Protein AF-A0A520Y125-F1 (afdb_monomer)

Foldseek 3Di:
DDDPPDDPDPDDDPVVVVVVLVVVLVVVVVVLVVVVVVLVVVLVVLQVVLVVVCVVVVNPVPPVSRCSVVCCVPVVVVSVVVVVVSVVSPDCPVVCVVVVVVVVVVVVVVVVD

Structure (mmCIF, N/CA/C/O backbone):
data_AF-A0A520Y125-F1
#
_entry.id   AF-A0A520Y125-F1
#
loop_
_atom_site.group_PDB
_atom_site.id
_atom_site.type_symbol
_atom_site.label_atom_id
_atom_site.label_alt_id
_atom_site.label_comp_id
_atom_site.label_asym_id
_atom_site.label_entity_id
_atom_site.label_seq_id
_atom_site.pdbx_PDB_ins_code
_atom_site.Cartn_x
_atom_site.Cartn_y
_atom_site.Cartn_z
_atom_site.occupancy
_atom_site.B_iso_or_equiv
_atom_site.auth_seq_id
_atom_site.auth_comp_id
_atom_site.auth_asym_id
_atom_site.auth_atom_id
_atom_site.pdbx_PDB_model_num
ATOM 1 N N . MET A 1 1 ? -51.866 -7.065 41.574 1.00 42.19 1 MET A N 1
ATOM 2 C CA . MET A 1 1 ? -51.628 -7.130 40.116 1.00 42.19 1 MET A CA 1
ATOM 3 C C . MET A 1 1 ? -50.610 -6.039 39.808 1.00 42.19 1 MET A C 1
ATOM 5 O O . MET A 1 1 ? -50.991 -4.907 39.560 1.00 42.19 1 MET A O 1
ATOM 9 N N . SER A 1 2 ? -49.322 -6.322 40.021 1.00 43.31 2 SER A N 1
ATOM 10 C CA . SER A 1 2 ? -48.265 -5.304 39.964 1.00 43.31 2 SER A CA 1
ATOM 11 C C . SER A 1 2 ? -47.672 -5.276 38.561 1.00 43.31 2 SER A C 1
ATOM 13 O O . SER A 1 2 ? -46.963 -6.195 38.160 1.00 43.31 2 SER A O 1
ATOM 15 N N . THR A 1 3 ? -48.005 -4.241 37.799 1.00 52.00 3 THR A N 1
ATOM 16 C CA . THR A 1 3 ? -47.393 -3.927 36.507 1.00 52.00 3 THR A CA 1
ATOM 17 C C . THR A 1 3 ? -45.940 -3.512 36.724 1.00 52.00 3 THR A C 1
ATOM 19 O O . THR A 1 3 ? -45.658 -2.404 37.172 1.00 52.00 3 THR A O 1
ATOM 22 N N . SER A 1 4 ? -45.016 -4.427 36.423 1.00 52.22 4 SER A N 1
ATOM 23 C CA . SER A 1 4 ? -43.587 -4.142 36.308 1.00 52.22 4 SER A CA 1
ATOM 24 C C . SER A 1 4 ? -43.350 -3.381 35.002 1.00 52.22 4 SER A C 1
ATOM 26 O O . SER A 1 4 ? -43.144 -3.966 33.941 1.00 52.22 4 SER A O 1
ATOM 28 N N . THR A 1 5 ? -43.453 -2.057 35.063 1.00 59.41 5 THR A N 1
ATOM 29 C CA . THR A 1 5 ? -43.060 -1.183 33.957 1.00 59.41 5 THR A CA 1
ATOM 30 C C . THR A 1 5 ? -41.545 -1.034 34.008 1.00 59.41 5 THR A C 1
ATOM 32 O O . THR A 1 5 ? -41.014 -0.191 34.728 1.00 59.41 5 THR A O 1
ATOM 35 N N . ARG A 1 6 ? -40.831 -1.897 33.277 1.00 50.72 6 ARG A N 1
ATOM 36 C CA . ARG A 1 6 ? -39.394 -1.721 33.042 1.00 50.72 6 ARG A CA 1
ATOM 37 C C . ARG A 1 6 ? -39.187 -0.415 32.257 1.00 50.72 6 ARG A C 1
ATOM 39 O O . ARG A 1 6 ? -39.906 -0.207 31.277 1.00 50.72 6 ARG A O 1
ATOM 46 N N . PRO A 1 7 ? -38.231 0.450 32.635 1.00 51.66 7 PRO A N 1
ATOM 47 C CA . PRO A 1 7 ? -37.904 1.622 31.837 1.00 51.66 7 PRO A CA 1
ATOM 48 C C . PRO A 1 7 ? -37.361 1.149 30.486 1.00 51.66 7 PRO A C 1
ATOM 50 O O . PRO A 1 7 ? -36.328 0.48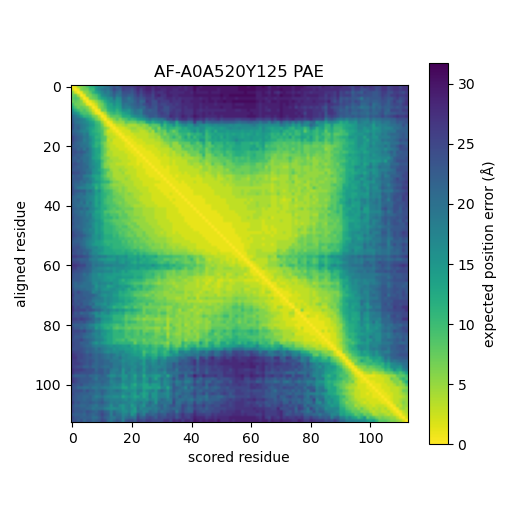5 30.421 1.00 51.66 7 PRO A O 1
ATOM 53 N N . GLN A 1 8 ? -38.079 1.456 29.409 1.00 51.47 8 GLN A N 1
ATOM 54 C CA . GLN A 1 8 ? -37.558 1.346 28.051 1.00 51.47 8 GLN A CA 1
ATOM 55 C C . GLN A 1 8 ? -36.568 2.501 27.870 1.00 51.47 8 GLN A C 1
ATOM 57 O O . GLN A 1 8 ? -36.978 3.650 27.708 1.00 51.47 8 GLN A O 1
ATOM 62 N N . VAL A 1 9 ? -35.271 2.210 27.984 1.00 59.28 9 VAL A N 1
ATOM 63 C CA . VAL A 1 9 ? -34.202 3.169 27.685 1.00 59.28 9 VAL A CA 1
ATOM 64 C C . VAL A 1 9 ? -34.222 3.413 26.170 1.00 59.28 9 VAL A C 1
ATOM 66 O O . VAL A 1 9 ? -34.114 2.449 25.412 1.00 59.28 9 VAL A O 1
ATOM 69 N N . PRO A 1 10 ? -34.397 4.658 25.690 1.00 55.19 10 PRO A N 1
ATOM 70 C CA . PRO A 1 10 ? -34.296 4.966 24.273 1.00 55.19 10 PRO A CA 1
ATOM 71 C C . PRO A 1 10 ? -32.813 4.984 23.891 1.00 55.19 10 PRO A C 1
ATOM 73 O O . PRO A 1 10 ? -32.128 5.995 24.003 1.00 55.19 10 PRO A O 1
ATOM 76 N N . GLY A 1 11 ? -32.324 3.814 23.507 1.00 55.16 11 GLY A N 1
ATOM 77 C CA . GLY A 1 11 ? -30.949 3.525 23.117 1.00 55.16 11 GLY A CA 1
ATOM 78 C C . GLY A 1 11 ? -30.813 2.008 23.062 1.00 55.16 11 GLY A C 1
ATOM 79 O O . GLY A 1 11 ? -31.315 1.334 23.959 1.00 55.16 11 GLY A O 1
ATOM 80 N N . GLY A 1 12 ? -30.261 1.463 21.975 1.00 58.03 12 GLY A N 1
ATOM 81 C CA . GLY A 1 12 ? -30.175 0.016 21.741 1.00 58.03 12 GLY A CA 1
ATOM 82 C C . GLY A 1 12 ? -29.579 -0.752 22.925 1.00 58.03 12 GLY A C 1
ATOM 83 O O . GLY A 1 12 ? -28.899 -0.189 23.781 1.00 58.03 12 GLY A O 1
ATOM 84 N N . THR A 1 13 ? -29.842 -2.058 23.003 1.00 74.31 13 THR A N 1
ATOM 85 C CA . THR A 1 13 ? -29.268 -2.867 24.086 1.00 74.31 13 THR A CA 1
ATOM 86 C C . THR A 1 13 ? -27.728 -2.823 24.029 1.00 74.31 13 THR A C 1
ATOM 88 O O . THR A 1 13 ? -27.160 -2.640 22.950 1.00 74.31 13 THR A O 1
ATOM 91 N N . PRO A 1 14 ? -27.004 -3.075 25.138 1.00 70.25 14 PRO A N 1
ATOM 92 C CA . PRO A 1 14 ? -25.536 -3.173 25.121 1.00 70.25 14 PRO A CA 1
ATOM 93 C C . PRO A 1 14 ? -24.972 -4.244 24.161 1.00 70.25 14 PRO A C 1
ATOM 95 O O . PRO A 1 14 ? -23.759 -4.312 23.929 1.00 70.25 14 PRO A O 1
ATOM 98 N N . GLU A 1 15 ? -25.827 -5.139 23.652 1.00 69.81 15 GLU A N 1
ATOM 99 C CA . GLU A 1 15 ? -25.503 -6.091 22.587 1.00 69.81 15 GLU A CA 1
ATOM 100 C C . GLU A 1 15 ? -25.608 -5.465 21.186 1.00 69.81 15 GLU A C 1
ATOM 102 O O . GLU A 1 15 ? -24.790 -5.788 20.320 1.00 69.81 15 GLU A O 1
ATOM 107 N N . ASP A 1 16 ? -26.558 -4.551 20.971 1.00 73.56 16 ASP A N 1
ATOM 108 C CA . ASP A 1 16 ? -26.755 -3.835 19.707 1.00 73.56 16 ASP A CA 1
ATOM 109 C C . ASP A 1 16 ? -25.609 -2.848 19.446 1.00 73.56 16 ASP A C 1
ATOM 111 O O . ASP A 1 16 ? -24.989 -2.908 18.383 1.00 73.56 16 ASP A O 1
ATOM 115 N N . GLU A 1 17 ? -25.223 -2.047 20.449 1.00 72.69 17 GLU A N 1
ATOM 116 C CA . GLU A 1 17 ? -24.077 -1.123 20.354 1.00 72.69 17 GLU A CA 1
ATOM 117 C C . 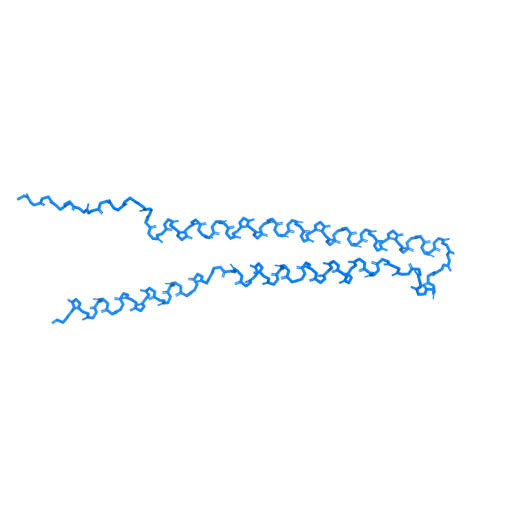GLU A 1 17 ? -22.776 -1.873 20.024 1.00 72.69 17 GLU A C 1
ATOM 119 O O . GLU A 1 17 ? -21.969 -1.456 19.190 1.00 72.69 17 GLU A O 1
ATOM 124 N N . ARG A 1 18 ? -22.576 -3.054 20.623 1.00 70.81 18 ARG A N 1
ATOM 125 C CA . ARG A 1 18 ? -21.397 -3.884 20.335 1.00 70.81 18 ARG A CA 1
ATOM 126 C C . ARG A 1 18 ? -21.413 -4.501 18.946 1.00 70.81 18 ARG A C 1
ATOM 128 O O . ARG A 1 18 ? -20.348 -4.651 18.339 1.00 70.81 18 ARG A O 1
ATOM 135 N N . ARG A 1 19 ? -22.588 -4.861 18.429 1.00 75.00 19 ARG A N 1
ATOM 136 C CA . ARG A 1 19 ? -22.739 -5.333 17.048 1.00 75.00 19 ARG A CA 1
ATOM 137 C C . ARG A 1 19 ? -22.460 -4.219 16.046 1.00 75.00 19 ARG A C 1
ATOM 139 O O . ARG A 1 19 ? -21.843 -4.511 15.023 1.00 75.00 19 ARG A O 1
ATOM 146 N N . GLU A 1 20 ? -22.865 -2.984 16.324 1.00 75.94 20 GLU A N 1
ATOM 147 C CA . GLU A 1 20 ? -22.576 -1.832 15.461 1.00 75.94 20 GLU A CA 1
ATOM 148 C C . GLU A 1 20 ? -21.079 -1.521 15.407 1.00 75.94 20 GLU A C 1
ATOM 150 O O . GLU A 1 20 ? -20.503 -1.547 14.318 1.00 75.94 20 GLU A O 1
ATOM 155 N N . VAL A 1 21 ? -20.406 -1.392 16.556 1.00 75.75 21 VAL A N 1
ATOM 156 C CA . VAL A 1 21 ? -18.949 -1.149 16.609 1.00 75.75 21 VAL A CA 1
ATOM 157 C C . VAL A 1 21 ? -18.161 -2.260 15.900 1.00 75.75 21 VAL A C 1
ATOM 159 O O . VAL A 1 21 ? -17.192 -2.004 15.178 1.00 75.75 21 VAL A O 1
ATOM 162 N N . ALA A 1 22 ? -18.580 -3.520 16.058 1.00 74.94 22 ALA A N 1
ATOM 163 C CA . ALA A 1 22 ? -17.960 -4.639 15.354 1.00 74.94 22 ALA A CA 1
ATOM 164 C C . ALA A 1 22 ? -18.185 -4.578 13.830 1.00 74.94 22 ALA A C 1
ATOM 166 O O . ALA A 1 22 ? -17.277 -4.914 13.064 1.00 74.94 22 ALA A O 1
ATOM 167 N N . ARG A 1 23 ? -19.369 -4.147 13.373 1.00 75.56 23 ARG A N 1
ATOM 168 C CA . ARG A 1 23 ? -19.682 -3.986 11.942 1.00 75.56 23 ARG A CA 1
ATOM 169 C C . ARG A 1 23 ? -18.865 -2.869 11.310 1.00 75.56 23 ARG A C 1
ATOM 171 O O . ARG A 1 23 ? -18.265 -3.107 10.262 1.00 75.56 23 ARG A O 1
ATOM 178 N N . GLU A 1 24 ? -18.796 -1.706 11.951 1.00 76.94 24 GLU A N 1
ATOM 179 C CA . GLU A 1 24 ? -17.997 -0.570 11.477 1.00 76.94 24 GLU A CA 1
ATOM 180 C C . GLU A 1 24 ? -16.526 -0.956 11.327 1.00 76.94 24 GLU A C 1
ATOM 182 O O . GLU A 1 24 ? -15.912 -0.711 10.286 1.00 76.94 24 GLU A O 1
ATOM 187 N N . TYR A 1 25 ? -15.980 -1.668 12.316 1.00 74.38 25 TYR A N 1
ATOM 188 C CA . TYR A 1 25 ? -14.610 -2.164 12.265 1.00 74.38 25 TYR A CA 1
ATOM 189 C C . TYR A 1 25 ? -14.360 -3.105 11.072 1.00 74.38 25 TYR A C 1
ATOM 191 O O . TYR A 1 25 ? -13.368 -2.964 10.352 1.00 74.38 25 TYR A O 1
ATOM 199 N N . VAL A 1 26 ? -15.264 -4.059 10.819 1.00 78.50 26 VAL A N 1
ATOM 200 C CA . VAL A 1 26 ? -15.152 -4.977 9.669 1.00 78.50 26 VAL A CA 1
ATOM 201 C C . VAL A 1 26 ? -15.238 -4.219 8.343 1.00 78.50 26 VAL A C 1
ATOM 203 O O . VAL A 1 26 ? -14.540 -4.567 7.387 1.00 78.50 26 VAL A O 1
ATOM 206 N N . GLN A 1 27 ? -16.068 -3.180 8.271 1.00 79.00 27 GLN A N 1
ATOM 207 C CA . GLN A 1 27 ? -16.223 -2.362 7.073 1.00 79.00 27 GLN A CA 1
ATOM 208 C C . GLN A 1 27 ? -14.947 -1.562 6.777 1.00 79.00 27 GLN A C 1
ATOM 210 O O . GLN A 1 27 ? -14.449 -1.612 5.651 1.00 79.00 27 GLN A O 1
ATOM 215 N N . GLN A 1 28 ? -14.353 -0.930 7.795 1.00 77.88 28 GLN A N 1
ATOM 216 C CA . GLN A 1 28 ? -13.061 -0.245 7.675 1.00 77.88 28 GLN A CA 1
ATOM 217 C C . GLN A 1 28 ? -11.947 -1.204 7.247 1.00 77.88 28 GLN A C 1
ATOM 219 O O . GLN A 1 28 ? -11.148 -0.888 6.366 1.00 77.88 28 GLN A O 1
ATOM 224 N N . LEU A 1 29 ? -11.932 -2.414 7.808 1.00 79.69 29 LEU A N 1
ATOM 225 C CA . LEU A 1 29 ? -10.949 -3.429 7.458 1.00 79.69 29 LEU A CA 1
ATOM 226 C C . LEU A 1 29 ? -11.085 -3.883 5.995 1.00 79.69 29 LEU A C 1
ATOM 228 O O . LEU A 1 29 ? -10.079 -4.038 5.305 1.00 79.69 29 LEU A O 1
ATOM 232 N N . ARG A 1 30 ? -12.315 -4.057 5.491 1.00 80.12 30 ARG A N 1
ATOM 233 C CA . ARG A 1 30 ? -12.554 -4.372 4.071 1.00 80.12 30 ARG A CA 1
ATOM 234 C C . ARG A 1 30 ? -12.038 -3.269 3.152 1.00 80.12 30 ARG A C 1
ATOM 236 O O . ARG A 1 30 ? -11.345 -3.574 2.186 1.00 80.12 30 ARG A O 1
ATOM 243 N N . VAL A 1 31 ? -12.339 -2.008 3.462 1.00 81.94 31 VAL A N 1
ATOM 244 C CA . VAL A 1 31 ? -11.867 -0.855 2.675 1.00 81.94 31 VAL A CA 1
ATOM 245 C C . VAL A 1 31 ? -10.340 -0.779 2.679 1.00 81.94 31 VAL A C 1
ATOM 247 O O . VAL A 1 31 ? -9.735 -0.579 1.623 1.00 81.94 31 VAL A O 1
ATOM 250 N N . PHE A 1 32 ? -9.715 -1.021 3.834 1.00 82.38 32 PHE A N 1
ATOM 251 C CA . PHE A 1 32 ? -8.264 -1.099 3.962 1.00 82.38 32 PHE A CA 1
ATOM 252 C C . PHE A 1 32 ? -7.668 -2.212 3.093 1.00 82.38 32 PHE A C 1
ATOM 254 O O . PHE A 1 32 ? -6.726 -1.956 2.348 1.00 82.38 32 PHE A O 1
ATOM 261 N N . TYR A 1 33 ? -8.217 -3.431 3.141 1.00 81.50 33 TYR A N 1
ATOM 262 C CA . TYR A 1 33 ? -7.716 -4.545 2.330 1.00 81.50 33 TYR A CA 1
ATOM 263 C C . TYR A 1 33 ? -7.826 -4.274 0.832 1.00 81.50 33 TYR A C 1
ATOM 265 O O . TYR A 1 33 ? -6.898 -4.599 0.094 1.00 81.50 33 TYR A O 1
ATOM 273 N N . VAL A 1 34 ? -8.915 -3.646 0.382 1.00 85.94 34 VAL A N 1
ATOM 274 C CA . VAL A 1 34 ? -9.052 -3.231 -1.019 1.00 85.94 34 VAL A CA 1
ATOM 275 C C . VAL A 1 34 ? -7.959 -2.223 -1.377 1.00 85.94 34 VAL A C 1
ATOM 277 O O . VAL A 1 34 ? -7.220 -2.460 -2.330 1.00 85.94 34 VAL A O 1
ATOM 280 N N . HIS A 1 35 ? -7.773 -1.165 -0.584 1.00 83.00 35 HIS A N 1
ATOM 281 C CA . HIS A 1 35 ? -6.703 -0.185 -0.815 1.00 83.00 35 HIS A CA 1
ATOM 282 C C . HIS A 1 35 ? -5.308 -0.820 -0.821 1.00 83.00 35 HIS A C 1
ATOM 284 O O . HIS A 1 35 ? -4.523 -0.571 -1.732 1.00 83.00 35 HIS A O 1
ATOM 290 N N . ALA A 1 36 ? -5.009 -1.675 0.157 1.00 86.19 36 ALA A N 1
ATOM 291 C CA . ALA A 1 36 ? -3.737 -2.379 0.247 1.00 86.19 36 ALA A CA 1
ATOM 292 C C . ALA A 1 36 ? -3.517 -3.303 -0.961 1.00 86.19 36 ALA A C 1
ATOM 294 O O . ALA A 1 36 ? -2.416 -3.347 -1.502 1.00 86.19 36 ALA A O 1
ATOM 295 N N . SER A 1 37 ? -4.557 -4.003 -1.426 1.00 84.31 37 SER A N 1
ATOM 296 C CA . SER A 1 37 ? -4.462 -4.873 -2.602 1.00 84.31 37 SER A CA 1
ATOM 297 C C . SER A 1 37 ? -4.176 -4.084 -3.881 1.00 84.31 37 SER A C 1
ATOM 299 O O . SER A 1 37 ? -3.253 -4.431 -4.614 1.00 84.31 37 SER A O 1
ATOM 301 N N . VAL A 1 38 ? -4.891 -2.976 -4.108 1.00 88.88 38 VAL A N 1
ATOM 302 C CA . VAL A 1 38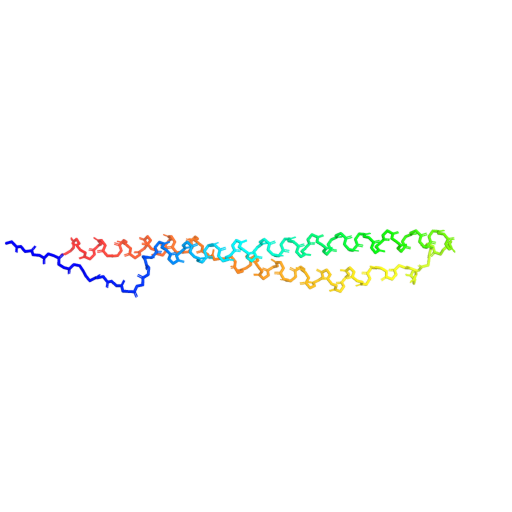 ? -4.665 -2.085 -5.254 1.00 88.88 38 VAL A CA 1
ATOM 303 C C . VAL A 1 38 ? -3.263 -1.484 -5.193 1.00 88.88 38 VAL A C 1
ATOM 305 O O . VAL A 1 38 ? -2.577 -1.434 -6.210 1.00 88.88 38 VAL A O 1
ATOM 308 N N . PHE A 1 39 ? -2.804 -1.093 -4.002 1.00 87.31 39 PHE A N 1
ATOM 309 C CA . PHE A 1 39 ? -1.449 -0.595 -3.795 1.00 87.31 39 PHE A CA 1
ATOM 310 C C . PHE A 1 39 ? -0.386 -1.635 -4.172 1.00 87.31 39 PHE A C 1
ATOM 312 O O . PHE A 1 39 ? 0.519 -1.328 -4.946 1.00 87.31 39 PHE A O 1
ATOM 319 N N . VAL A 1 40 ? -0.511 -2.872 -3.679 1.00 87.88 40 VAL A N 1
ATOM 320 C CA . VAL A 1 40 ? 0.424 -3.961 -4.005 1.00 87.88 40 VAL A CA 1
ATOM 321 C C . VAL A 1 40 ? 0.445 -4.224 -5.510 1.00 87.88 40 VAL A C 1
ATOM 323 O O . VAL A 1 40 ? 1.523 -4.284 -6.098 1.00 87.88 40 VAL A O 1
ATOM 326 N N . VAL A 1 41 ? -0.724 -4.321 -6.150 1.00 91.06 41 VAL A N 1
ATOM 327 C CA . VAL A 1 41 ? -0.824 -4.523 -7.605 1.00 91.06 41 VAL A CA 1
ATOM 328 C C . VAL A 1 41 ? -0.183 -3.361 -8.368 1.00 91.06 41 VAL A C 1
ATOM 330 O O . VAL A 1 41 ? 0.584 -3.596 -9.299 1.00 91.06 41 VAL A O 1
ATOM 333 N N . GLY A 1 42 ? -0.437 -2.117 -7.956 1.00 89.38 42 GLY A N 1
ATOM 334 C CA . GLY A 1 42 ? 0.145 -0.927 -8.574 1.00 89.38 42 GLY A CA 1
ATOM 335 C C . GLY A 1 42 ? 1.669 -0.884 -8.459 1.00 89.38 42 GLY A C 1
ATOM 336 O O . GLY A 1 42 ? 2.352 -0.618 -9.445 1.00 89.38 42 GLY A O 1
ATOM 337 N N . ILE A 1 43 ? 2.219 -1.213 -7.289 1.00 89.81 43 ILE A N 1
ATOM 338 C CA . ILE A 1 43 ? 3.669 -1.287 -7.073 1.00 89.81 43 ILE A CA 1
ATOM 339 C C . ILE A 1 43 ? 4.309 -2.387 -7.922 1.00 89.81 43 ILE A C 1
ATOM 341 O O . ILE A 1 43 ? 5.339 -2.143 -8.550 1.00 89.81 43 ILE A O 1
ATOM 345 N N . VAL A 1 44 ? 3.698 -3.575 -7.980 1.00 90.00 44 VAL A N 1
ATOM 346 C CA . VAL A 1 44 ? 4.183 -4.670 -8.833 1.00 90.00 44 VAL A CA 1
ATOM 347 C C . VAL A 1 44 ? 4.169 -4.244 -10.299 1.00 90.00 44 VAL A C 1
ATOM 349 O O . VAL A 1 44 ? 5.158 -4.450 -10.997 1.00 90.00 44 VAL A O 1
ATOM 352 N N . LEU A 1 45 ? 3.097 -3.595 -10.758 1.00 93.44 45 LEU A N 1
ATOM 353 C CA . LEU A 1 45 ? 2.997 -3.100 -12.129 1.00 93.44 45 LEU A CA 1
ATOM 354 C C . LEU A 1 45 ? 4.091 -2.071 -12.443 1.00 93.44 45 LEU A C 1
ATOM 356 O O . LEU A 1 45 ? 4.779 -2.211 -13.451 1.00 93.44 45 LEU A O 1
ATOM 360 N N . ILE A 1 46 ? 4.290 -1.075 -11.575 1.00 92.31 46 ILE A N 1
ATOM 361 C CA . ILE A 1 46 ? 5.338 -0.054 -11.739 1.00 92.31 46 ILE A CA 1
ATOM 362 C C . ILE A 1 46 ? 6.722 -0.707 -11.783 1.00 92.31 46 ILE A C 1
ATOM 364 O O . ILE A 1 46 ? 7.537 -0.362 -12.636 1.00 92.31 46 ILE A O 1
ATOM 368 N N . PHE A 1 47 ? 6.985 -1.666 -10.895 1.00 92.19 47 PHE A N 1
ATOM 369 C CA . PHE A 1 47 ? 8.251 -2.389 -10.865 1.00 92.19 47 PHE A CA 1
ATOM 370 C C . PHE A 1 47 ? 8.488 -3.186 -12.154 1.00 92.19 47 PHE A C 1
ATOM 372 O O . PHE A 1 47 ? 9.569 -3.099 -12.733 1.00 92.19 47 PHE A O 1
ATOM 379 N N . VAL A 1 48 ? 7.478 -3.917 -12.637 1.00 93.06 48 VAL A N 1
ATOM 380 C CA . VAL A 1 48 ? 7.564 -4.700 -13.881 1.00 93.06 48 VAL A CA 1
ATOM 381 C C . VAL A 1 48 ? 7.779 -3.792 -15.088 1.00 93.06 48 VAL A C 1
ATOM 383 O O . VAL A 1 48 ? 8.657 -4.066 -15.901 1.00 93.06 48 VAL A O 1
ATOM 386 N N . VAL A 1 49 ? 7.024 -2.698 -15.199 1.00 93.50 49 VAL A N 1
ATOM 387 C CA . VAL A 1 49 ? 7.186 -1.725 -16.290 1.00 93.50 49 VAL A CA 1
ATOM 388 C C . VAL A 1 49 ? 8.591 -1.131 -16.268 1.00 93.50 49 VAL A C 1
ATOM 390 O O . VAL A 1 49 ? 9.254 -1.104 -17.303 1.00 93.50 49 VAL A O 1
ATOM 393 N N . ASN A 1 50 ? 9.079 -0.719 -15.096 1.00 93.69 50 ASN A N 1
ATOM 394 C CA . ASN A 1 50 ? 10.425 -0.172 -14.969 1.00 93.69 50 ASN A CA 1
ATOM 395 C C . ASN A 1 50 ? 11.502 -1.204 -15.340 1.00 93.69 50 ASN A C 1
ATOM 397 O O . ASN A 1 50 ? 12.439 -0.884 -16.064 1.00 93.69 50 ASN A O 1
ATOM 401 N N . LEU A 1 51 ? 11.339 -2.463 -14.924 1.00 92.62 51 LEU A N 1
ATOM 402 C CA . LEU A 1 51 ? 12.241 -3.551 -15.298 1.00 92.62 51 LEU A CA 1
ATOM 403 C C . LEU A 1 51 ? 12.268 -3.776 -16.815 1.00 92.62 51 LEU A C 1
ATOM 405 O O . LEU A 1 51 ? 13.348 -3.866 -17.391 1.00 92.62 51 LEU A O 1
ATOM 409 N N . VAL A 1 52 ? 11.104 -3.844 -17.469 1.00 94.69 52 VAL A N 1
ATOM 410 C CA . VAL A 1 52 ? 11.020 -4.039 -18.926 1.00 94.69 52 VAL A CA 1
ATOM 411 C C . VAL A 1 52 ? 11.692 -2.885 -19.668 1.00 94.69 52 VAL A C 1
ATOM 413 O O . VAL A 1 52 ? 12.463 -3.134 -20.592 1.00 94.69 52 VAL A O 1
ATOM 416 N N . ILE A 1 53 ? 11.458 -1.640 -19.240 1.00 92.88 53 ILE A N 1
ATOM 417 C CA . ILE A 1 53 ? 12.102 -0.453 -19.824 1.00 92.88 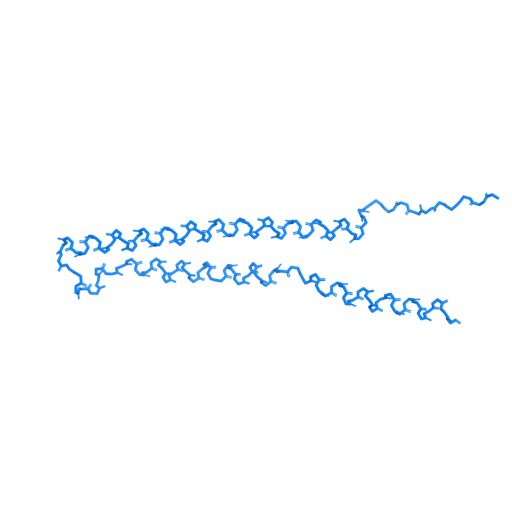53 ILE A CA 1
ATOM 418 C C . ILE A 1 53 ? 13.621 -0.526 -19.647 1.00 92.88 53 ILE A C 1
ATOM 420 O O . ILE A 1 53 ? 14.356 -0.343 -20.615 1.00 92.88 53 ILE A O 1
ATOM 424 N N . ASN A 1 54 ? 14.099 -0.851 -18.446 1.00 92.19 54 ASN A N 1
ATOM 425 C CA . ASN A 1 54 ? 15.530 -0.917 -18.156 1.00 92.19 54 ASN A CA 1
ATOM 426 C C . ASN A 1 54 ? 16.234 -2.022 -18.948 1.00 92.19 54 ASN A C 1
ATOM 428 O O . ASN A 1 54 ? 17.351 -1.815 -19.420 1.00 92.19 54 ASN A O 1
ATOM 432 N N . VAL A 1 55 ? 15.586 -3.181 -19.111 1.00 92.69 55 VAL A N 1
ATO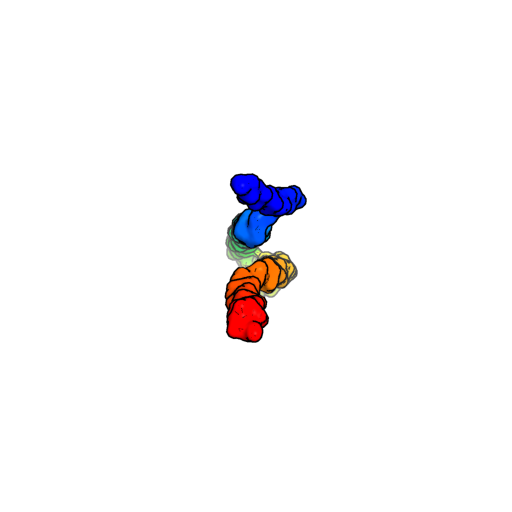M 433 C CA . VAL A 1 55 ? 16.101 -4.290 -19.928 1.00 92.69 55 VAL A CA 1
ATOM 434 C C . VAL A 1 55 ? 16.137 -3.892 -21.401 1.00 92.69 55 VAL A C 1
ATOM 436 O O . VAL A 1 55 ? 17.157 -4.092 -22.054 1.00 92.69 55 VAL A O 1
ATOM 439 N N . ALA A 1 56 ? 15.064 -3.288 -21.918 1.00 92.19 56 ALA A N 1
ATOM 440 C CA . ALA A 1 56 ? 14.996 -2.841 -23.308 1.00 92.19 56 ALA A CA 1
ATOM 441 C C . ALA A 1 56 ? 16.031 -1.749 -23.627 1.00 92.19 56 ALA A C 1
ATOM 443 O O . ALA A 1 56 ? 16.588 -1.729 -24.722 1.00 92.19 56 ALA A O 1
ATOM 444 N N . ALA A 1 57 ? 16.309 -0.865 -22.669 1.00 90.94 57 ALA A N 1
ATOM 445 C CA . ALA A 1 57 ? 17.302 0.196 -22.795 1.00 90.94 57 ALA A CA 1
ATOM 446 C C . ALA A 1 57 ? 18.740 -0.251 -22.454 1.00 90.94 57 ALA A C 1
ATOM 448 O O . ALA A 1 57 ? 19.672 0.518 -22.663 1.00 90.94 57 ALA A O 1
ATOM 449 N N . GLY A 1 58 ? 18.944 -1.469 -21.935 1.00 91.81 58 GLY A N 1
ATOM 450 C CA . GLY A 1 58 ? 20.268 -1.983 -21.558 1.00 91.81 58 GLY A CA 1
ATOM 451 C C . GLY A 1 58 ? 20.895 -1.316 -20.324 1.00 91.81 58 GLY A C 1
ATOM 452 O O . GLY A 1 58 ? 22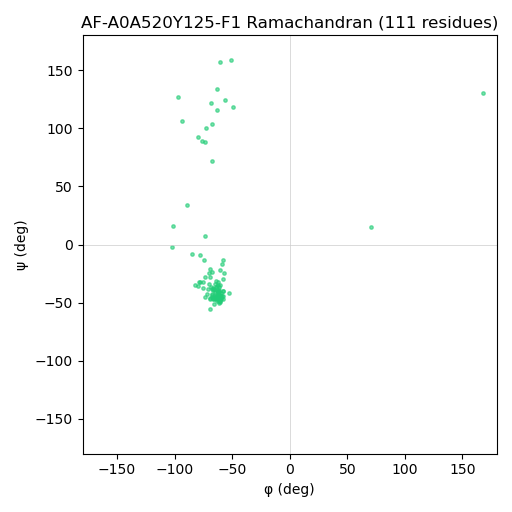.085 -1.489 -20.076 1.00 91.81 58 GLY A O 1
ATOM 453 N N . VAL A 1 59 ? 20.110 -0.580 -19.533 1.00 92.50 59 VAL A N 1
ATOM 454 C CA . VAL A 1 59 ? 20.573 0.225 -18.382 1.00 92.50 59 VAL A CA 1
ATOM 455 C C . VAL A 1 59 ? 20.320 -0.451 -17.030 1.00 92.50 59 VAL A C 1
ATOM 457 O O 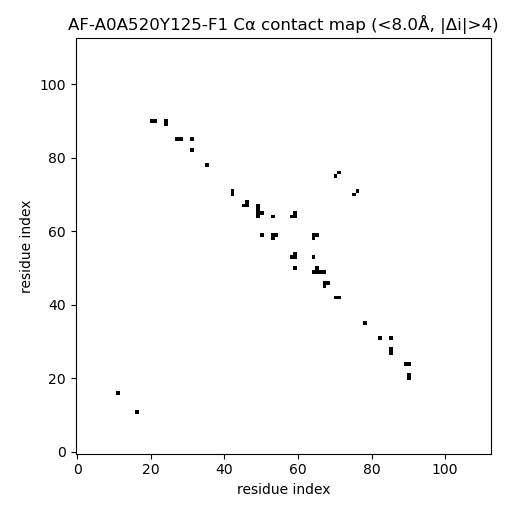. VAL A 1 59 ? 20.396 0.182 -15.981 1.00 92.50 59 VAL A O 1
ATOM 460 N N . THR A 1 60 ? 20.032 -1.757 -17.003 1.00 87.31 60 THR A N 1
ATOM 461 C CA . THR A 1 60 ? 19.755 -2.506 -15.758 1.00 87.31 60 THR A CA 1
ATOM 462 C C . THR A 1 60 ? 20.880 -2.452 -14.722 1.00 87.31 60 THR A C 1
ATOM 464 O O . THR A 1 60 ? 20.610 -2.627 -13.534 1.00 87.31 60 THR A O 1
ATOM 467 N N . GLY A 1 61 ? 22.125 -2.215 -15.151 1.00 86.38 61 GLY A N 1
ATOM 468 C CA . GLY A 1 61 ? 23.278 -2.055 -14.260 1.00 86.38 61 GLY A CA 1
ATOM 469 C C . GLY A 1 61 ? 23.372 -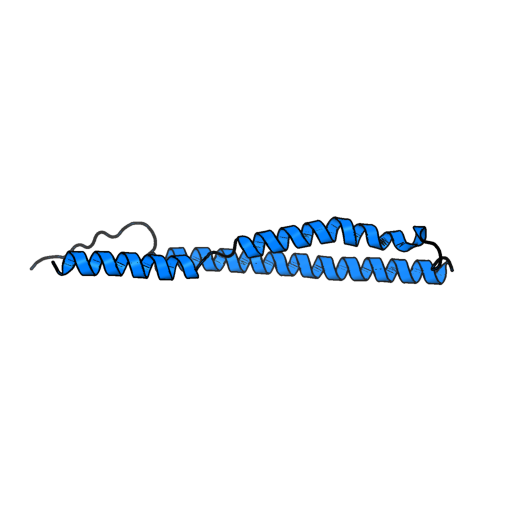0.684 -13.586 1.00 86.38 61 GLY A C 1
ATOM 470 O O . GLY A 1 61 ? 24.197 -0.503 -12.693 1.00 86.38 61 GLY A O 1
ATOM 471 N N . GLU A 1 62 ? 22.545 0.282 -13.987 1.00 90.25 62 GLU A N 1
ATOM 472 C CA . GLU A 1 62 ? 22.635 1.651 -13.498 1.00 90.25 62 GLU A CA 1
ATOM 473 C C . GLU A 1 62 ? 21.653 1.913 -12.356 1.00 90.25 62 GLU A C 1
ATOM 475 O O . GLU A 1 62 ? 20.447 1.699 -12.469 1.00 90.25 62 GLU A O 1
ATOM 480 N N . TRP A 1 63 ? 22.164 2.425 -11.236 1.00 82.62 63 TRP A N 1
ATOM 481 C CA . TRP A 1 63 ? 21.360 2.654 -10.032 1.00 82.62 63 TRP A CA 1
ATOM 482 C C . TRP A 1 63 ? 20.197 3.635 -10.254 1.00 82.62 63 TRP A C 1
ATOM 484 O O . TRP A 1 63 ? 19.112 3.448 -9.707 1.00 82.62 63 TRP A O 1
ATOM 494 N N . TRP A 1 64 ? 20.388 4.654 -11.098 1.00 86.12 64 TRP A N 1
ATOM 495 C CA . TRP A 1 64 ? 19.350 5.647 -11.398 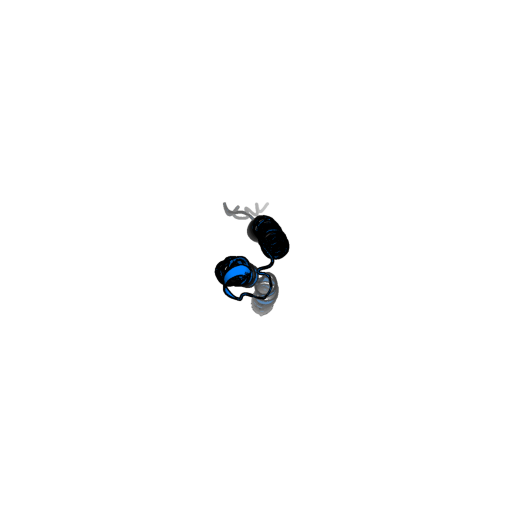1.00 86.12 64 TRP A CA 1
ATOM 496 C C . TRP A 1 64 ? 18.162 5.064 -12.174 1.00 86.12 64 TRP A C 1
ATOM 498 O O . TRP A 1 64 ? 17.054 5.590 -12.077 1.00 86.12 64 TRP A O 1
ATOM 508 N N . ALA A 1 65 ? 18.359 3.953 -12.889 1.00 86.06 65 ALA A N 1
ATOM 509 C CA . ALA A 1 65 ? 17.305 3.282 -13.638 1.00 86.06 65 ALA A CA 1
ATOM 510 C C . ALA A 1 65 ? 16.260 2.630 -12.706 1.00 86.06 65 ALA A C 1
ATOM 512 O O . ALA A 1 65 ? 15.107 2.426 -13.082 1.00 86.06 65 ALA A O 1
ATOM 513 N N . TRP A 1 66 ? 16.607 2.354 -11.446 1.00 88.06 66 TRP A N 1
ATOM 514 C CA . TRP A 1 66 ? 15.732 1.707 -10.457 1.00 88.06 66 TRP A CA 1
ATOM 515 C C . TRP A 1 66 ? 14.872 2.693 -9.652 1.00 88.06 66 TRP A C 1
ATOM 517 O O . TRP A 1 66 ? 14.546 2.462 -8.486 1.00 88.06 66 TRP A O 1
ATOM 527 N N . TRP A 1 67 ? 14.443 3.790 -10.276 1.00 86.94 67 TRP A N 1
ATOM 528 C CA . TRP A 1 67 ? 13.626 4.815 -9.620 1.00 86.94 67 TRP A CA 1
ATOM 529 C C . TRP A 1 67 ? 12.272 4.285 -9.099 1.00 86.94 67 TRP A C 1
ATOM 531 O O . TRP A 1 67 ? 11.719 4.852 -8.157 1.00 86.94 67 TRP A O 1
ATOM 541 N N . SER A 1 68 ? 11.767 3.167 -9.641 1.00 88.12 68 SER A N 1
ATOM 542 C CA . SER A 1 68 ? 10.540 2.485 -9.189 1.00 88.12 68 SER A CA 1
ATOM 543 C C . SER A 1 68 ? 10.564 2.038 -7.721 1.00 88.12 68 SER A C 1
ATOM 545 O O . SER A 1 68 ? 9.512 1.759 -7.147 1.00 88.12 68 SER A O 1
ATOM 547 N N . VAL A 1 69 ? 11.743 1.974 -7.095 1.00 86.62 69 VAL A N 1
ATOM 548 C CA . VAL A 1 69 ? 11.898 1.638 -5.671 1.00 86.62 69 VAL A CA 1
ATOM 549 C C . VAL A 1 69 ? 11.450 2.794 -4.762 1.00 86.62 69 VAL A C 1
ATOM 551 O O . VAL A 1 69 ? 10.957 2.550 -3.662 1.00 86.62 69 VAL A O 1
ATOM 554 N N . TRP A 1 70 ? 11.532 4.049 -5.217 1.00 88.25 70 TRP A N 1
ATOM 555 C CA . TRP A 1 70 ? 11.116 5.215 -4.426 1.00 88.25 70 TRP A CA 1
ATOM 556 C C . TRP A 1 70 ? 9.614 5.243 -4.113 1.00 88.25 70 TRP A C 1
ATOM 558 O O . TRP A 1 70 ? 9.271 5.432 -2.943 1.00 88.25 70 TRP A O 1
ATOM 568 N N . PRO A 1 71 ? 8.705 5.000 -5.083 1.00 84.88 71 PRO A N 1
ATOM 569 C CA . PRO A 1 71 ? 7.290 4.799 -4.792 1.00 84.88 71 PRO A CA 1
ATOM 570 C C . PRO A 1 71 ? 7.049 3.714 -3.740 1.00 84.88 71 PRO A C 1
ATOM 572 O O . PRO A 1 71 ? 6.248 3.909 -2.831 1.00 84.88 71 PRO A O 1
ATOM 575 N N . LEU A 1 72 ? 7.776 2.597 -3.819 1.00 85.69 72 LEU A N 1
ATOM 576 C CA . LEU A 1 72 ? 7.636 1.487 -2.880 1.00 85.69 72 LEU A CA 1
ATOM 577 C C . LEU A 1 72 ? 8.055 1.895 -1.462 1.00 85.69 72 LEU A C 1
ATOM 579 O O . LEU A 1 72 ? 7.319 1.628 -0.516 1.00 85.69 72 LEU A O 1
ATOM 583 N N . LEU A 1 73 ? 9.185 2.590 -1.309 1.00 86.25 73 LEU A N 1
ATOM 584 C CA . LEU A 1 73 ? 9.669 3.053 -0.005 1.00 86.25 73 LEU A CA 1
ATOM 585 C C . LEU A 1 73 ? 8.787 4.154 0.597 1.00 86.25 73 LEU A C 1
ATOM 587 O O . LEU A 1 73 ? 8.431 4.075 1.771 1.00 86.25 73 LEU A O 1
ATOM 591 N N . GLY A 1 74 ? 8.406 5.159 -0.193 1.00 86.44 74 GLY A N 1
ATOM 592 C CA . GLY A 1 74 ? 7.594 6.275 0.294 1.00 86.44 74 GLY A CA 1
ATOM 593 C C . GLY A 1 74 ? 6.170 5.843 0.638 1.00 86.44 74 GLY A C 1
ATOM 594 O O . GLY A 1 74 ? 5.704 6.010 1.765 1.00 86.44 74 GLY A O 1
ATOM 595 N N . TRP A 1 75 ? 5.478 5.237 -0.325 1.00 83.50 75 TRP A N 1
ATOM 596 C CA . TRP A 1 75 ? 4.073 4.878 -0.159 1.00 83.50 75 TRP A CA 1
ATOM 597 C C . TRP A 1 75 ? 3.898 3.600 0.663 1.00 83.50 75 TRP A C 1
ATOM 599 O O . TRP A 1 75 ? 2.945 3.496 1.436 1.00 83.50 75 TRP A O 1
ATOM 609 N N . GLY A 1 76 ? 4.837 2.652 0.566 1.00 83.06 76 GLY A N 1
ATOM 610 C CA . GLY A 1 76 ? 4.810 1.425 1.361 1.00 83.06 76 GLY A CA 1
ATOM 611 C C . GLY A 1 76 ? 4.895 1.706 2.857 1.00 83.06 76 GLY A C 1
ATOM 612 O O . GLY A 1 76 ? 4.187 1.066 3.634 1.00 83.06 76 GLY A O 1
ATOM 613 N N . LEU A 1 77 ? 5.668 2.719 3.266 1.00 85.81 77 LEU A N 1
ATOM 614 C CA . LEU A 1 77 ? 5.716 3.155 4.660 1.00 85.81 77 LEU A CA 1
ATOM 615 C C . LEU A 1 77 ? 4.368 3.730 5.126 1.00 85.81 77 LEU A C 1
ATOM 617 O O . LEU A 1 77 ? 3.888 3.371 6.200 1.00 85.81 77 LEU A O 1
ATOM 621 N N . GLY A 1 78 ? 3.718 4.558 4.302 1.00 83.06 78 GLY A N 1
ATOM 622 C CA . GLY A 1 78 ? 2.391 5.107 4.600 1.00 83.06 78 GLY A CA 1
ATOM 623 C C . GLY A 1 78 ? 1.321 4.021 4.762 1.00 83.06 78 GLY A C 1
ATOM 624 O O . GLY A 1 78 ? 0.562 4.034 5.734 1.00 83.06 78 GLY A O 1
ATOM 625 N N . VAL A 1 79 ? 1.306 3.029 3.867 1.00 83.25 79 VAL A N 1
ATOM 626 C CA . VAL A 1 79 ? 0.385 1.881 3.948 1.00 83.25 79 VAL A CA 1
ATOM 627 C C . VAL A 1 79 ? 0.695 0.999 5.159 1.00 83.25 79 VAL A C 1
ATOM 629 O O . VAL A 1 79 ? -0.232 0.548 5.834 1.00 83.25 79 VAL A O 1
ATOM 632 N N . ALA A 1 80 ? 1.972 0.782 5.485 1.00 81.94 80 ALA A N 1
ATOM 633 C CA . ALA A 1 80 ? 2.375 0.018 6.664 1.00 81.94 80 ALA A CA 1
ATOM 634 C C . ALA A 1 80 ? 1.913 0.689 7.968 1.00 81.94 80 ALA A C 1
ATOM 636 O O . ALA A 1 80 ? 1.349 0.019 8.836 1.00 81.94 80 ALA A O 1
ATOM 637 N N . ILE A 1 81 ? 2.084 2.011 8.084 1.00 83.75 81 ILE A N 1
ATOM 638 C CA . ILE A 1 81 ? 1.589 2.796 9.223 1.00 83.75 81 ILE A CA 1
ATOM 639 C C . ILE A 1 81 ? 0.063 2.725 9.287 1.00 83.75 81 ILE A C 1
ATOM 641 O O . ILE A 1 81 ? -0.490 2.433 10.346 1.00 83.75 81 ILE A O 1
ATOM 645 N N . HIS A 1 82 ? -0.633 2.918 8.166 1.00 79.06 82 HIS A N 1
ATOM 646 C CA . HIS A 1 82 ? -2.093 2.855 8.134 1.00 79.06 82 HIS A CA 1
ATOM 647 C C . HIS A 1 82 ? -2.618 1.465 8.533 1.00 79.06 82 HIS A C 1
ATOM 649 O O . HIS A 1 82 ? -3.536 1.358 9.343 1.00 79.06 82 HIS A O 1
ATOM 655 N N . GLY A 1 83 ? -1.974 0.390 8.070 1.00 78.50 83 GLY A N 1
ATOM 656 C CA . GLY A 1 83 ? -2.293 -0.976 8.485 1.00 78.50 83 GLY A CA 1
ATOM 657 C C . GLY A 1 83 ? -2.018 -1.243 9.965 1.00 78.50 83 GLY A C 1
ATOM 658 O O . GLY A 1 83 ? -2.765 -1.987 10.606 1.00 78.50 83 GLY A O 1
ATOM 659 N N . LEU A 1 84 ? -0.981 -0.624 10.535 1.00 78.81 84 LEU A N 1
ATOM 660 C CA . LEU A 1 84 ? -0.712 -0.684 11.969 1.00 78.81 84 LEU A CA 1
ATOM 661 C C . LEU A 1 84 ? -1.800 0.050 12.763 1.00 78.81 84 LEU A C 1
ATOM 663 O O . LEU A 1 84 ? -2.293 -0.500 13.743 1.00 78.81 84 LEU A O 1
ATOM 667 N N . VAL A 1 85 ? -2.231 1.229 12.307 1.00 75.31 85 VAL A N 1
ATOM 668 C CA . VAL A 1 85 ? -3.323 2.005 12.918 1.00 75.31 85 VAL A CA 1
ATOM 669 C C . VAL A 1 85 ? -4.644 1.241 12.856 1.00 75.31 85 VAL A C 1
ATOM 671 O O . VAL A 1 85 ? -5.279 1.076 13.889 1.00 75.31 85 VAL A O 1
ATOM 674 N N . VAL A 1 86 ? -5.031 0.686 11.703 1.00 72.12 86 VAL A N 1
ATOM 675 C CA . VAL A 1 86 ? -6.261 -0.125 11.559 1.00 72.12 86 VAL A CA 1
ATOM 676 C C . VAL A 1 86 ? -6.213 -1.387 12.434 1.00 72.12 86 VAL A C 1
ATOM 678 O O . VAL A 1 86 ? -7.232 -1.845 12.959 1.00 72.12 86 VAL A O 1
ATOM 681 N N . ARG A 1 87 ? -5.022 -1.960 12.643 1.00 69.69 87 ARG A N 1
ATOM 682 C CA . ARG A 1 87 ? -4.833 -3.108 13.540 1.00 69.69 87 ARG A CA 1
ATOM 683 C C . ARG A 1 87 ? -4.805 -2.720 15.020 1.00 69.69 87 ARG A C 1
ATOM 685 O O . ARG A 1 87 ? -5.261 -3.507 15.839 1.00 69.69 87 ARG A O 1
ATOM 692 N N . LEU A 1 88 ? -4.307 -1.543 15.379 1.00 66.31 88 LEU A N 1
ATOM 693 C CA . LEU A 1 88 ? -4.360 -1.015 16.748 1.00 66.31 88 LEU A CA 1
ATOM 694 C C . LEU A 1 88 ? -5.764 -0.516 17.110 1.00 66.31 88 LEU A C 1
ATOM 696 O O . LEU A 1 88 ? -6.194 -0.689 18.244 1.00 66.31 88 LEU A O 1
ATOM 700 N N . ALA A 1 89 ? -6.502 0.004 16.130 1.00 63.03 89 ALA A N 1
ATOM 701 C CA . ALA A 1 89 ? -7.908 0.382 16.229 1.00 63.03 89 ALA A CA 1
ATOM 702 C C . ALA A 1 89 ? -8.860 -0.828 16.268 1.00 63.03 89 ALA A C 1
ATOM 704 O O . ALA A 1 89 ? -10.075 -0.646 16.239 1.00 63.03 89 ALA A O 1
ATOM 705 N N . ARG A 1 90 ? -8.337 -2.066 16.360 1.00 59.59 90 ARG A N 1
ATOM 706 C CA . ARG A 1 90 ? -9.135 -3.236 16.750 1.00 59.59 90 ARG A CA 1
ATOM 707 C C . ARG A 1 90 ? -9.905 -2.865 18.021 1.00 59.59 90 ARG A C 1
ATOM 709 O O . ARG A 1 90 ? -9.256 -2.635 19.047 1.00 59.59 90 ARG A O 1
ATOM 716 N N . PRO A 1 91 ? -11.249 -2.858 18.014 1.00 55.12 91 PRO A N 1
ATOM 717 C CA . PRO A 1 91 ? -11.983 -2.765 19.259 1.00 55.12 91 PRO A CA 1
ATOM 718 C C . PRO A 1 91 ? -11.502 -3.931 20.121 1.00 55.12 91 PRO A C 1
ATOM 720 O O . PRO A 1 91 ? -11.486 -5.084 19.676 1.00 55.12 91 PRO A O 1
ATOM 723 N N . LYS A 1 92 ? -11.023 -3.635 21.332 1.00 54.19 92 LYS A N 1
ATOM 724 C CA . LYS A 1 92 ? -10.659 -4.645 22.327 1.00 54.19 92 LYS A CA 1
ATOM 725 C C . LYS A 1 92 ? -11.944 -5.349 22.776 1.00 54.19 92 LYS A C 1
ATOM 727 O O . LYS A 1 92 ? -12.401 -5.173 23.898 1.00 54.19 92 LYS A O 1
ATOM 732 N N . ILE A 1 93 ? -12.531 -6.175 21.913 1.00 52.97 93 ILE A N 1
ATOM 733 C CA . ILE A 1 93 ? -13.710 -6.993 22.222 1.00 52.97 93 ILE A CA 1
ATOM 734 C C . ILE A 1 93 ? -13.392 -7.901 23.432 1.00 52.97 93 ILE A C 1
ATOM 736 O O . ILE A 1 93 ? -14.248 -8.143 24.282 1.00 52.97 93 ILE A O 1
ATOM 740 N N . SER A 1 94 ? -12.117 -8.276 23.597 1.00 49.03 94 SER A N 1
ATOM 741 C CA . SER A 1 94 ? -11.601 -8.991 24.771 1.00 49.03 94 SER A CA 1
ATOM 742 C C . SER A 1 94 ? -11.656 -8.181 26.083 1.00 49.03 94 SER A C 1
ATOM 744 O O . SER A 1 94 ? -12.019 -8.736 27.117 1.00 49.03 94 SER A O 1
ATOM 746 N N . ALA A 1 95 ? -11.394 -6.865 26.058 1.00 50.16 95 ALA A N 1
ATOM 747 C CA . ALA A 1 95 ? -11.423 -6.039 27.272 1.00 50.16 95 ALA A CA 1
ATOM 748 C C . ALA A 1 95 ? -12.845 -5.908 27.835 1.00 50.16 95 ALA A C 1
ATOM 750 O O . ALA A 1 95 ? -13.037 -6.122 29.026 1.00 50.16 95 ALA A O 1
ATOM 751 N N . SER A 1 96 ? -13.852 -5.705 26.971 1.00 58.22 96 SER A N 1
ATOM 752 C CA . SER A 1 96 ? -15.247 -5.591 27.431 1.00 58.22 96 SER A CA 1
ATOM 753 C C . SER A 1 96 ? -15.772 -6.881 28.067 1.00 58.22 96 SER A C 1
ATOM 755 O O . SER A 1 96 ? -16.584 -6.831 28.982 1.00 58.22 96 SER A O 1
ATOM 757 N N . THR A 1 97 ? -15.296 -8.046 27.613 1.00 61.81 97 THR A N 1
ATOM 758 C CA . THR A 1 97 ? -15.756 -9.339 28.141 1.00 61.81 97 THR A CA 1
ATOM 759 C C . THR A 1 97 ? -15.163 -9.613 29.524 1.00 61.81 97 THR A C 1
ATOM 761 O O . THR A 1 97 ? -15.843 -10.157 30.392 1.00 61.81 97 THR A O 1
ATOM 764 N N . TRP A 1 98 ? -13.901 -9.231 29.748 1.00 63.41 98 TRP A N 1
ATOM 765 C CA . TRP A 1 98 ? -13.255 -9.351 31.055 1.00 63.41 98 TRP A CA 1
ATOM 766 C C . TRP A 1 98 ? -13.774 -8.295 32.042 1.00 63.41 98 TRP A C 1
ATOM 768 O O . TRP A 1 98 ? -14.158 -8.661 33.150 1.00 63.41 98 TRP A O 1
ATOM 778 N N . GLU A 1 99 ? -13.892 -7.027 31.628 1.00 70.88 99 GLU A N 1
ATOM 779 C CA . GLU A 1 99 ? -14.461 -5.954 32.463 1.00 70.88 99 GLU A CA 1
ATOM 780 C C . GLU A 1 99 ? -15.898 -6.266 32.881 1.00 70.88 99 GLU A C 1
ATOM 782 O O . GLU A 1 99 ? -16.235 -6.160 34.056 1.00 70.88 99 GLU A O 1
ATOM 787 N N . GLN A 1 100 ? -16.740 -6.749 31.964 1.00 66.69 100 GLN A N 1
ATOM 788 C CA . GLN A 1 100 ? -18.118 -7.109 32.311 1.00 66.69 100 GLN A CA 1
ATOM 789 C C . GLN A 1 100 ? -18.231 -8.331 33.207 1.00 66.69 100 GLN A C 1
ATOM 791 O O . GLN A 1 100 ? -19.190 -8.432 33.972 1.00 66.69 100 GLN A O 1
ATOM 796 N N . ARG A 1 101 ? -17.269 -9.257 33.139 1.00 70.69 101 ARG A N 1
ATOM 797 C CA . ARG A 1 101 ? -17.189 -10.358 34.103 1.00 70.69 101 ARG A CA 1
ATOM 798 C C . ARG A 1 101 ? -16.821 -9.851 35.493 1.00 70.69 101 ARG A C 1
ATOM 800 O O . ARG A 1 101 ? -17.336 -10.393 36.460 1.00 70.69 101 ARG A O 1
ATOM 807 N N . GLN A 1 102 ? -15.962 -8.837 35.601 1.00 76.56 102 GLN A N 1
ATOM 808 C CA . GLN A 1 102 ? -15.615 -8.242 36.895 1.00 76.56 102 GLN A CA 1
ATOM 809 C C . GLN A 1 102 ? -16.771 -7.421 37.473 1.00 76.56 102 GLN A C 1
ATOM 811 O O . GLN A 1 102 ? -17.093 -7.585 38.643 1.00 76.56 102 GLN A O 1
ATOM 816 N N . ILE A 1 103 ? -17.456 -6.623 36.649 1.00 76.25 103 ILE A N 1
ATOM 817 C CA . ILE A 1 103 ? -18.622 -5.839 37.083 1.00 76.25 103 ILE A CA 1
ATOM 818 C C . ILE A 1 103 ? -19.757 -6.756 37.558 1.00 76.25 103 ILE A C 1
ATOM 820 O O . ILE A 1 103 ? -20.304 -6.533 38.632 1.00 76.25 103 ILE A O 1
ATOM 824 N N . ASN A 1 104 ? -20.074 -7.822 36.811 1.00 76.38 104 ASN A N 1
ATOM 825 C CA . ASN A 1 104 ? -21.081 -8.795 37.255 1.00 76.38 104 ASN A CA 1
ATOM 826 C C . ASN A 1 104 ? -20.686 -9.499 38.553 1.00 76.38 104 ASN A C 1
ATOM 828 O O . ASN A 1 104 ? -21.560 -9.803 39.354 1.00 76.38 104 ASN A O 1
ATOM 832 N N . LYS A 1 105 ? -19.391 -9.764 38.760 1.00 77.31 105 LYS A N 1
ATOM 833 C CA . LYS A 1 105 ? -18.921 -10.419 39.979 1.00 77.31 105 LYS A CA 1
ATOM 834 C C . LYS A 1 105 ? -19.146 -9.534 41.207 1.00 77.31 105 LYS A C 1
ATOM 836 O O . LYS A 1 105 ? -19.722 -10.012 42.174 1.00 77.31 105 LYS A O 1
ATOM 841 N N . ILE A 1 106 ? -18.784 -8.253 41.116 1.00 76.88 106 ILE A N 1
ATOM 842 C CA . ILE A 1 106 ? -18.979 -7.276 42.198 1.00 76.88 106 ILE A CA 1
ATOM 843 C C . ILE A 1 106 ? -20.475 -7.090 42.498 1.00 76.88 106 ILE A C 1
ATOM 845 O O . ILE A 1 106 ? -20.881 -7.183 43.647 1.00 76.88 106 ILE A O 1
ATOM 849 N N . LEU A 1 107 ? -21.314 -6.929 41.467 1.00 76.31 107 LEU A N 1
ATOM 850 C CA . LEU A 1 107 ? -22.767 -6.795 41.649 1.00 76.31 107 LEU A CA 1
ATOM 851 C C . LEU A 1 107 ? -23.402 -8.046 42.280 1.00 76.31 107 LEU A C 1
ATOM 853 O O . LEU A 1 107 ? -24.276 -7.927 43.128 1.00 76.31 107 LEU A O 1
ATOM 857 N N . SER A 1 108 ? -22.948 -9.248 41.903 1.00 71.44 108 SER A N 1
ATOM 858 C CA . SER A 1 108 ? -23.437 -10.496 42.507 1.00 71.44 108 SER A CA 1
ATOM 859 C C . SER A 1 108 ? -22.982 -10.706 43.952 1.00 71.44 108 SER A C 1
ATOM 861 O O . SER A 1 108 ? -23.624 -11.453 44.683 1.00 71.44 108 SER A O 1
ATOM 863 N N . GLU A 1 109 ? -21.863 -10.093 44.346 1.00 73.94 109 GLU A N 1
ATOM 864 C CA . GLU A 1 109 ? -21.356 -10.122 45.720 1.00 73.94 109 GLU A CA 1
ATOM 865 C C . GLU A 1 109 ? -22.121 -9.117 46.603 1.00 73.94 109 GLU A C 1
ATOM 867 O O . GLU A 1 109 ? -22.428 -9.453 47.744 1.00 73.94 109 GLU A O 1
ATOM 872 N N . ASP A 1 110 ? -22.513 -7.956 46.060 1.00 66.44 110 ASP A N 1
ATOM 873 C CA . ASP A 1 110 ? -23.346 -6.953 46.748 1.00 66.44 110 ASP A CA 1
ATOM 874 C C . ASP A 1 110 ? -24.807 -7.408 46.935 1.00 66.44 110 ASP A C 1
ATOM 876 O O . ASP A 1 110 ? -25.392 -7.162 47.984 1.00 66.44 110 ASP A O 1
ATOM 880 N N . ASP A 1 111 ? -25.398 -8.106 45.957 1.00 60.38 111 ASP A N 1
ATOM 881 C CA . ASP A 1 111 ? -26.775 -8.629 46.058 1.00 60.38 111 ASP A CA 1
ATOM 882 C C . ASP A 1 111 ? -26.895 -9.857 46.992 1.00 60.38 111 ASP A C 1
ATOM 884 O O . ASP A 1 111 ? -28.004 -10.283 47.330 1.00 60.38 111 ASP A O 1
ATOM 888 N N . ALA A 1 112 ? -25.766 -10.464 47.379 1.00 59.47 112 ALA A N 1
ATOM 889 C CA . ALA A 1 112 ? -25.706 -11.656 48.229 1.00 59.47 112 ALA A CA 1
ATOM 890 C C . ALA A 1 112 ? -25.326 -11.366 49.698 1.00 59.47 112 ALA A C 1
ATOM 892 O O . ALA A 1 112 ? -25.272 -12.313 50.492 1.00 59.47 112 ALA A O 1
ATOM 893 N N . GLY A 1 113 ? -25.055 -10.102 50.051 1.00 48.28 113 GLY A N 1
ATOM 894 C CA . GLY A 1 113 ? -24.757 -9.627 51.412 1.00 48.28 113 GLY A CA 1
ATOM 895 C C . GLY A 1 113 ? -25.921 -8.880 52.050 1.00 48.28 113 GLY A C 1
ATOM 896 O O . GLY A 1 113 ? -26.062 -8.998 53.289 1.00 48.28 113 GLY A O 1
#

Solvent-accessible surface area (backbone atoms only — not comparable to full-atom values): 6634 Å² total; per-residue (Å²): 138,84,83,82,78,72,84,82,67,96,62,75,53,83,66,50,56,52,50,49,57,53,48,54,51,54,52,54,49,51,55,48,50,51,52,52,49,53,49,53,52,50,50,51,48,47,42,51,53,43,50,54,51,26,58,76,68,69,41,70,88,42,77,79,62,56,57,56,52,53,60,48,58,60,52,47,50,53,52,52,50,50,53,49,49,60,58,65,64,47,76,60,66,68,54,57,56,52,52,50,52,51,53,53,50,53,53,56,54,62,78,72,110

Sequence (113 aa):
MSTSTRPQVPGGTPEDERREVAREYVQQLRVFYVHASVFVVGIVLIFVVNLVINVAAGVTGEWWAWWSVWPLLGWGLGVAIHGLVVRLARPKISASTWEQRQINKILSEDDAG

Secondary structure (DSSP, 8-state):
---------SS--HHHHHHHHHHHHHHHHHHHHHHHHHHHHHHHHHHHHHHHHHHHHT-TT-GGGGTTHHHHHHHHHHHHHHHHHHHHTS--HHHHHHHHHHHHHHHHHHTT-

Radius of gyration: 26.65 Å; Cα contacts (8 Å, |Δi|>4): 30; chains: 1; bounding box: 75×18×75 Å

Mean predicted aligned error: 13.25 Å

pLDDT: mean 76.16, std 13.56, range [42.19, 94.69]

Nearest PDB structures (foldseek):
  6ox7-assembly1_C  TM=3.606E-01  e=4.109E+00  Homo sapiens